Protein AF-A0A7C3WBP6-F1 (afdb_monomer_lite)

Foldseek 3Di:
DQDPPCQDPVNVVVVQQVVLVVVCVVVVQFDCDDLRHGSVVQDGPSPGLFPQLLVLLVCLCVCCVPDVSRDHRPVCVVPSPCSVVVVVVVVVVVCVSNVPDDDDDDPDVVVVVVVVVVVSVVCVVLVHDPVRLVSSVVVVNPSSVVVNVVVVVVVVVVVVVVVCVVVVD

pLDDT: mean 71.37, std 13.28, range [39.75, 92.44]

Structure (mmCIF, N/CA/C/O backbone):
data_AF-A0A7C3WBP6-F1
#
_entry.id   AF-A0A7C3WBP6-F1
#
loop_
_atom_site.group_PDB
_atom_site.id
_atom_site.type_symbol
_atom_site.label_atom_id
_atom_site.label_alt_id
_atom_site.label_comp_id
_atom_site.label_asym_id
_atom_site.label_entity_id
_atom_site.label_seq_id
_atom_site.pdbx_PDB_ins_code
_atom_site.Cartn_x
_atom_site.Cartn_y
_atom_site.Cartn_z
_atom_site.occupancy
_atom_site.B_iso_or_equiv
_atom_site.auth_seq_id
_atom_site.auth_comp_id
_atom_site.auth_asym_id
_atom_site.auth_atom_id
_atom_site.pdbx_PDB_model_num
ATOM 1 N N . MET A 1 1 ? -8.421 26.222 20.875 1.00 39.75 1 MET A N 1
ATOM 2 C CA . MET A 1 1 ? -9.277 26.166 19.670 1.00 39.75 1 MET A CA 1
ATOM 3 C C . MET A 1 1 ? -8.514 25.418 18.586 1.00 39.75 1 MET A C 1
ATOM 5 O O . MET A 1 1 ? -7.475 25.898 18.163 1.00 39.75 1 MET A O 1
ATOM 9 N N . ALA A 1 2 ? -8.927 24.197 18.234 1.00 48.25 2 ALA A N 1
ATOM 10 C CA . ALA A 1 2 ? -8.235 23.399 17.221 1.00 48.25 2 ALA A CA 1
ATOM 11 C C . ALA A 1 2 ? -8.693 23.858 15.832 1.00 48.25 2 ALA A C 1
ATOM 13 O O . ALA A 1 2 ? -9.872 23.732 15.497 1.00 48.25 2 ALA A O 1
ATOM 14 N N . GLN A 1 3 ? -7.781 24.416 15.039 1.00 50.16 3 GLN A N 1
ATOM 15 C CA . GLN A 1 3 ? -8.067 24.752 13.652 1.00 50.16 3 GLN A CA 1
ATOM 16 C C . GLN A 1 3 ? -8.296 23.434 12.903 1.00 50.16 3 GLN A C 1
ATOM 18 O O . GLN A 1 3 ? -7.376 22.648 12.692 1.00 50.16 3 GLN A O 1
ATOM 23 N N . LYS A 1 4 ? -9.555 23.149 12.561 1.00 53.81 4 LYS A N 1
ATOM 24 C CA . LYS A 1 4 ? -9.939 21.996 11.745 1.00 53.81 4 LYS A CA 1
ATOM 25 C C . LYS A 1 4 ? -9.387 22.256 10.344 1.00 53.81 4 LYS A C 1
ATOM 27 O O . LYS A 1 4 ? -10.064 22.891 9.539 1.00 53.81 4 LYS A O 1
ATOM 32 N N . ILE A 1 5 ? -8.145 21.847 10.074 1.00 60.00 5 ILE A N 1
ATOM 33 C CA . ILE A 1 5 ? -7.556 21.945 8.736 1.00 60.00 5 ILE A CA 1
ATOM 34 C C . ILE A 1 5 ? -8.385 21.023 7.841 1.00 60.00 5 ILE A C 1
ATOM 36 O O . ILE A 1 5 ? -8.213 19.807 7.817 1.00 60.00 5 ILE A O 1
ATOM 40 N N . ARG A 1 6 ? -9.382 21.604 7.174 1.00 63.25 6 ARG A N 1
ATOM 41 C CA . ARG A 1 6 ? -10.352 20.884 6.354 1.00 63.25 6 ARG A CA 1
ATOM 42 C C . ARG A 1 6 ? -9.749 20.705 4.961 1.00 63.25 6 ARG A C 1
ATOM 44 O O . ARG A 1 6 ? -10.221 21.294 3.995 1.00 63.25 6 ARG A O 1
ATOM 51 N N . VAL A 1 7 ? -8.659 19.941 4.878 1.00 67.88 7 VAL A N 1
ATOM 52 C CA . VAL A 1 7 ? -8.043 19.597 3.592 1.00 67.88 7 VAL A CA 1
ATOM 53 C C . VAL A 1 7 ? -9.013 18.681 2.859 1.00 67.88 7 VAL A C 1
ATOM 55 O O . VAL A 1 7 ? -9.387 17.624 3.373 1.00 67.88 7 VAL A O 1
ATOM 58 N N . LYS A 1 8 ? -9.470 19.091 1.676 1.00 79.06 8 LYS A N 1
ATOM 59 C CA . LYS A 1 8 ? -10.271 18.204 0.830 1.00 79.06 8 LYS A CA 1
ATOM 60 C C . LYS A 1 8 ? -9.376 17.050 0.371 1.00 79.06 8 LYS A C 1
ATOM 62 O O . LYS A 1 8 ? -8.195 17.252 0.098 1.00 79.06 8 LYS A O 1
ATOM 67 N N . THR A 1 9 ? -9.929 15.847 0.259 1.00 73.62 9 THR A N 1
ATOM 68 C CA . THR A 1 9 ? -9.183 14.635 -0.133 1.00 73.62 9 THR A CA 1
ATOM 69 C C . THR A 1 9 ? -8.386 14.821 -1.427 1.00 73.62 9 THR A C 1
ATOM 71 O O . THR A 1 9 ? -7.243 14.379 -1.512 1.00 73.62 9 THR A O 1
ATOM 74 N N . TRP A 1 10 ? -8.932 15.563 -2.394 1.00 73.94 10 TRP A N 1
ATOM 75 C CA . TRP A 1 10 ? -8.232 15.901 -3.635 1.00 73.94 10 TRP A CA 1
ATOM 76 C C . TRP A 1 10 ? -7.023 16.831 -3.423 1.00 73.94 10 TRP A C 1
ATOM 78 O O . TRP A 1 10 ? -6.006 16.653 -4.084 1.00 73.94 10 TRP A O 1
ATOM 88 N N . GLN A 1 11 ? -7.091 17.777 -2.476 1.00 81.44 11 GLN A N 1
ATOM 89 C CA . GLN A 1 11 ? -5.975 18.679 -2.156 1.00 81.44 11 GLN A CA 1
ATOM 90 C C . GLN A 1 11 ? -4.829 17.908 -1.503 1.00 81.44 11 GLN A C 1
ATOM 92 O O . GLN A 1 11 ? -3.675 18.101 -1.868 1.00 81.44 11 GLN A O 1
ATOM 97 N N . ALA A 1 12 ? -5.147 16.994 -0.582 1.00 74.62 12 ALA A N 1
ATOM 98 C CA . ALA A 1 12 ? -4.149 16.120 0.026 1.00 74.62 12 ALA A CA 1
ATOM 99 C C . ALA A 1 12 ? -3.467 15.236 -1.032 1.00 74.62 12 ALA A C 1
ATOM 101 O O . ALA A 1 12 ? -2.243 15.137 -1.048 1.00 74.62 12 ALA A O 1
ATOM 102 N N . GLY A 1 13 ? -4.245 14.659 -1.957 1.00 71.81 13 GLY A N 1
ATOM 103 C CA . GLY A 1 13 ? -3.710 13.872 -3.071 1.00 71.81 13 GLY A CA 1
ATOM 104 C C . GLY A 1 13 ? -2.772 14.674 -3.979 1.00 71.81 13 GLY A C 1
ATOM 105 O O . GLY A 1 13 ? -1.681 14.201 -4.291 1.00 71.81 13 GLY A O 1
ATOM 106 N N . LEU A 1 14 ? -3.152 15.904 -4.341 1.00 78.88 14 LEU A N 1
ATOM 107 C CA . LEU A 1 14 ? -2.323 16.796 -5.160 1.00 78.88 14 LEU A CA 1
ATOM 108 C C . LEU A 1 14 ? -1.013 17.176 -4.462 1.00 78.88 14 LEU A C 1
ATOM 110 O O . LEU A 1 14 ? 0.047 17.092 -5.074 1.00 78.88 14 LEU A O 1
ATOM 114 N N . ILE A 1 15 ? -1.075 17.544 -3.178 1.00 79.56 15 ILE A N 1
ATOM 115 C CA . ILE A 1 15 ? 0.106 17.924 -2.391 1.00 79.56 15 ILE A CA 1
ATOM 116 C C . ILE A 1 15 ? 1.078 16.746 -2.284 1.00 79.56 15 ILE A C 1
ATOM 118 O O . ILE A 1 15 ? 2.268 16.912 -2.542 1.00 79.56 15 ILE A O 1
ATOM 122 N N . VAL A 1 16 ? 0.580 15.552 -1.946 1.00 73.25 16 VAL A N 1
ATOM 123 C CA . VAL A 1 16 ? 1.415 14.349 -1.808 1.00 73.25 16 VAL A CA 1
ATOM 124 C C . VAL A 1 16 ? 2.025 13.943 -3.149 1.00 73.25 16 VAL A C 1
ATOM 126 O O . VAL A 1 16 ? 3.212 13.626 -3.201 1.00 73.25 16 VAL A O 1
ATOM 129 N N . GLY A 1 17 ? 1.249 13.985 -4.236 1.00 70.31 17 GLY A N 1
ATOM 130 C CA . GLY A 1 17 ? 1.743 13.675 -5.579 1.00 70.31 17 GLY A CA 1
ATOM 131 C C . GLY A 1 17 ? 2.828 14.648 -6.043 1.00 70.31 17 GLY A C 1
ATOM 132 O O . GLY A 1 17 ? 3.874 14.216 -6.526 1.00 70.31 17 GLY A O 1
ATOM 133 N N . PHE A 1 18 ? 2.620 15.949 -5.830 1.00 77.06 18 PHE A N 1
ATOM 134 C CA . PHE A 1 18 ? 3.582 16.984 -6.208 1.00 77.06 18 PHE A CA 1
ATOM 135 C C . PHE A 1 18 ? 4.869 16.906 -5.378 1.00 77.06 18 PHE A C 1
ATOM 137 O O . PHE A 1 18 ? 5.959 16.957 -5.945 1.00 77.06 18 PHE A O 1
ATOM 144 N N . LEU A 1 19 ? 4.768 16.694 -4.057 1.00 72.12 19 LEU A N 1
ATOM 145 C CA . LEU A 1 19 ? 5.942 16.479 -3.203 1.00 72.12 19 LEU A CA 1
ATOM 146 C C . LEU A 1 19 ? 6.720 15.220 -3.596 1.00 72.12 19 LEU A C 1
ATOM 148 O O . LEU A 1 19 ? 7.947 15.243 -3.584 1.00 72.12 19 LEU A O 1
ATOM 152 N N . ALA A 1 20 ? 6.031 14.129 -3.941 1.00 67.50 20 ALA A N 1
ATOM 153 C CA . ALA A 1 20 ? 6.685 12.892 -4.358 1.00 67.50 20 ALA A CA 1
ATOM 154 C C . ALA A 1 20 ? 7.463 13.075 -5.673 1.00 67.50 20 ALA A C 1
ATOM 156 O O . ALA A 1 20 ? 8.602 12.618 -5.775 1.00 67.50 20 ALA A O 1
ATOM 157 N N . ALA A 1 21 ? 6.883 13.787 -6.644 1.00 68.44 21 ALA A N 1
ATOM 158 C CA . ALA A 1 21 ? 7.551 14.119 -7.902 1.00 68.44 21 ALA A CA 1
ATOM 159 C C . ALA A 1 21 ? 8.766 15.041 -7.686 1.00 68.44 21 ALA A C 1
ATOM 161 O O . ALA A 1 21 ? 9.828 14.810 -8.263 1.00 68.44 21 ALA A O 1
ATOM 162 N N . LEU A 1 22 ? 8.637 16.044 -6.809 1.00 71.31 22 LEU A N 1
ATOM 163 C CA . LEU A 1 22 ? 9.738 16.931 -6.416 1.00 71.31 22 LEU A CA 1
ATOM 164 C C . LEU A 1 22 ? 10.864 16.183 -5.701 1.00 71.31 22 LEU A C 1
ATOM 166 O O . LEU A 1 22 ? 12.034 16.387 -6.004 1.00 71.31 22 LEU A O 1
ATOM 170 N N . ALA A 1 23 ? 10.536 15.288 -4.771 1.00 67.12 23 ALA A N 1
ATOM 171 C CA . ALA A 1 23 ? 11.543 14.474 -4.103 1.00 67.12 23 ALA A CA 1
ATOM 172 C C . ALA A 1 23 ? 12.310 13.614 -5.123 1.00 67.12 23 ALA A C 1
ATOM 174 O O . ALA A 1 23 ? 13.534 13.525 -5.073 1.00 67.12 23 ALA A O 1
ATOM 175 N N . GLN A 1 24 ? 11.619 13.031 -6.103 1.00 64.19 24 GLN A N 1
ATOM 176 C CA . GLN A 1 24 ? 12.268 12.237 -7.150 1.00 64.19 24 GLN A CA 1
ATOM 177 C C . GLN A 1 24 ? 13.188 13.058 -8.054 1.00 64.19 24 GLN A C 1
ATOM 179 O O . GLN A 1 24 ? 14.260 12.562 -8.411 1.00 64.19 24 GLN A O 1
ATOM 184 N N . SER A 1 25 ? 12.807 14.294 -8.396 1.00 63.28 25 SER A N 1
ATOM 185 C CA . SER A 1 25 ? 13.651 15.178 -9.205 1.00 63.28 25 SER A CA 1
ATOM 186 C C . SER A 1 25 ? 14.887 15.659 -8.440 1.00 63.28 25 SER A C 1
ATOM 188 O O . SER A 1 25 ? 15.977 15.675 -9.006 1.00 63.28 25 SER A O 1
ATOM 190 N N . VAL A 1 26 ? 14.751 15.978 -7.147 1.00 64.38 26 VAL A N 1
ATOM 191 C CA . VAL A 1 26 ? 15.858 16.453 -6.296 1.00 64.38 26 VAL A CA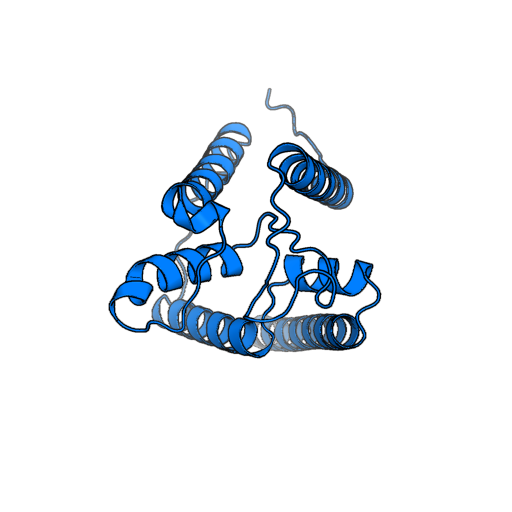 1
ATOM 192 C C . VAL A 1 26 ? 16.877 15.349 -6.014 1.00 64.38 26 VAL A C 1
ATOM 194 O O . VAL A 1 26 ? 18.080 15.597 -6.058 1.00 64.38 26 VAL A O 1
ATOM 197 N N . TYR A 1 27 ? 16.423 14.121 -5.759 1.00 59.72 27 TYR A N 1
ATOM 198 C CA . TYR A 1 27 ? 17.315 13.010 -5.412 1.00 59.72 27 TYR A CA 1
ATOM 199 C C . TYR A 1 27 ? 17.842 12.225 -6.626 1.00 59.72 27 TYR A C 1
ATOM 201 O O . TYR A 1 27 ? 18.471 11.186 -6.434 1.00 59.72 27 TYR A O 1
ATOM 209 N N . ASN A 1 28 ? 17.611 12.698 -7.863 1.00 54.09 28 ASN A N 1
ATOM 210 C CA . ASN A 1 28 ? 18.046 12.043 -9.111 1.00 54.09 28 ASN A CA 1
ATOM 211 C C . ASN A 1 28 ? 17.737 10.534 -9.125 1.00 54.09 28 ASN A C 1
ATOM 213 O O . ASN A 1 28 ? 18.518 9.695 -9.573 1.00 54.09 28 ASN A O 1
ATOM 217 N N . LEU A 1 29 ? 16.566 10.187 -8.591 1.00 54.69 29 LEU A N 1
ATOM 218 C CA . LEU A 1 29 ? 16.201 8.822 -8.230 1.00 54.69 29 LEU A CA 1
ATOM 219 C C . LEU A 1 29 ? 15.849 7.933 -9.417 1.00 54.69 29 LEU A C 1
ATOM 221 O O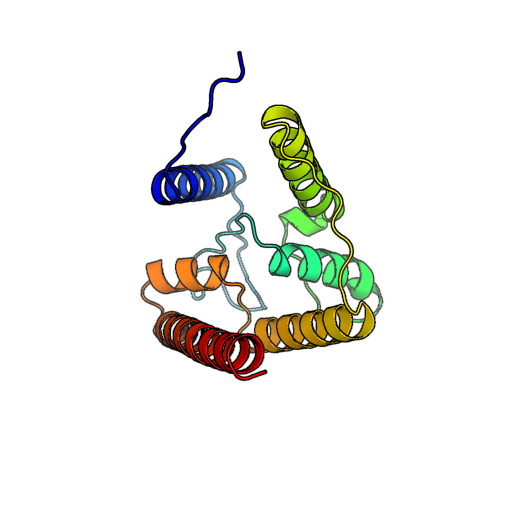 . LEU A 1 29 ? 15.395 6.822 -9.179 1.00 54.69 29 LEU A O 1
ATOM 225 N N . MET A 1 30 ? 16.035 8.383 -10.662 1.00 51.34 30 MET A N 1
ATOM 226 C CA . MET A 1 30 ? 15.803 7.557 -11.844 1.00 51.34 30 MET A CA 1
ATOM 227 C C . MET A 1 30 ? 16.818 6.407 -11.851 1.00 51.34 30 MET A C 1
ATOM 229 O O . MET A 1 30 ? 17.979 6.612 -12.219 1.00 51.34 30 MET A O 1
ATOM 233 N N . PRO A 1 31 ? 16.431 5.184 -11.445 1.00 50.59 31 PRO A N 1
ATOM 234 C CA . PRO A 1 31 ? 17.343 4.062 -11.552 1.00 50.59 31 PRO A CA 1
ATOM 235 C C . PRO A 1 31 ? 17.483 3.733 -13.042 1.00 50.59 31 PRO A C 1
ATOM 237 O O . PRO A 1 31 ? 16.523 3.875 -13.785 1.00 50.59 31 PRO A O 1
ATOM 240 N N . LYS A 1 32 ? 18.649 3.292 -13.528 1.00 45.25 32 LYS A N 1
ATOM 241 C CA . LYS A 1 32 ? 18.788 2.876 -14.942 1.00 45.25 32 LYS A CA 1
ATOM 242 C C . LYS A 1 32 ? 17.982 1.607 -15.260 1.00 45.25 32 LYS A C 1
ATOM 244 O O . LYS A 1 32 ? 17.675 1.360 -16.426 1.00 45.25 32 LYS A O 1
ATOM 249 N N . SER A 1 33 ? 17.614 0.829 -14.241 1.00 40.50 33 SER A N 1
ATOM 250 C CA . SER A 1 33 ? 16.813 -0.388 -14.352 1.00 40.50 33 SER A CA 1
ATOM 251 C C . SER A 1 33 ? 15.854 -0.572 -13.169 1.00 40.50 33 SER A C 1
ATOM 253 O O . SER A 1 33 ? 16.154 -0.198 -12.037 1.00 40.50 33 SER A O 1
ATOM 255 N N . VAL A 1 34 ? 14.691 -1.159 -13.444 1.00 46.41 34 VAL A N 1
ATOM 256 C CA . VAL A 1 34 ? 13.631 -1.503 -12.484 1.00 46.41 34 VAL A CA 1
ATOM 257 C C . VAL A 1 34 ? 13.249 -2.943 -12.771 1.00 46.41 34 VAL A C 1
ATOM 259 O O . VAL A 1 34 ? 12.953 -3.256 -13.921 1.00 46.41 34 VAL A O 1
ATOM 262 N N . GLU A 1 35 ? 13.284 -3.828 -11.771 1.00 46.62 35 GLU A N 1
ATOM 263 C CA . GLU A 1 35 ? 12.886 -5.239 -11.954 1.00 46.62 35 GLU A CA 1
ATOM 264 C C . GLU A 1 35 ? 13.656 -5.942 -13.106 1.00 46.62 35 GLU A C 1
ATOM 266 O O . GLU A 1 35 ? 13.128 -6.813 -13.786 1.00 46.62 35 GLU A O 1
ATOM 271 N N . GLY A 1 36 ? 14.915 -5.545 -13.354 1.00 42.31 36 GLY A N 1
ATOM 272 C CA . GLY A 1 36 ? 15.759 -6.107 -14.423 1.00 42.31 36 GLY A CA 1
ATOM 273 C C . GLY A 1 36 ? 15.533 -5.522 -15.826 1.00 42.31 36 GLY A C 1
ATOM 274 O O . GLY A 1 36 ? 16.191 -5.950 -16.771 1.00 42.31 36 GLY A O 1
ATOM 275 N N . VAL A 1 37 ? 14.661 -4.520 -15.978 1.00 46.56 37 VAL A N 1
ATOM 276 C CA . VAL A 1 37 ? 14.328 -3.876 -17.262 1.00 46.56 37 VAL A CA 1
ATOM 277 C C . VAL A 1 37 ? 14.776 -2.415 -17.252 1.00 46.56 37 VAL A C 1
ATOM 279 O O . VAL A 1 37 ? 14.684 -1.749 -16.225 1.00 46.56 37 VAL A O 1
ATOM 282 N N . ALA A 1 38 ? 15.273 -1.890 -18.376 1.00 45.78 38 ALA A N 1
ATOM 283 C CA . ALA A 1 38 ? 15.731 -0.501 -18.457 1.00 45.78 38 ALA A CA 1
ATOM 284 C C . ALA A 1 38 ? 14.602 0.486 -18.102 1.00 45.78 38 ALA A C 1
ATOM 286 O O . ALA A 1 38 ? 13.491 0.374 -18.617 1.00 45.78 38 ALA A O 1
ATOM 287 N N . ALA A 1 39 ? 14.884 1.481 -17.262 1.00 50.00 39 ALA A N 1
ATOM 288 C CA . ALA A 1 39 ? 13.882 2.416 -16.739 1.00 50.00 39 ALA A CA 1
ATOM 289 C C . ALA A 1 39 ? 13.317 3.413 -17.763 1.00 50.00 39 ALA A C 1
ATOM 291 O O . ALA A 1 39 ? 12.472 4.224 -17.419 1.00 50.00 39 ALA A O 1
ATOM 292 N N . TYR A 1 40 ? 13.772 3.365 -19.018 1.00 47.19 40 TYR A N 1
ATOM 293 C CA . TYR A 1 40 ? 13.091 4.045 -20.121 1.00 47.19 40 TYR A CA 1
ATOM 294 C C . TYR A 1 40 ? 11.970 3.181 -20.735 1.00 47.19 40 TYR A C 1
ATOM 296 O O . TYR A 1 40 ? 11.096 3.714 -21.411 1.00 47.19 40 TYR A O 1
ATOM 304 N N . LYS A 1 41 ? 11.994 1.851 -20.526 1.00 40.09 41 LYS A N 1
ATOM 305 C CA . LYS A 1 41 ? 10.949 0.906 -20.970 1.00 40.09 41 LYS A CA 1
ATOM 306 C C . LYS A 1 41 ? 9.838 0.724 -19.943 1.00 40.09 41 LYS A C 1
ATOM 308 O O . LYS A 1 41 ? 8.709 0.434 -20.323 1.00 40.09 41 LYS A O 1
ATOM 313 N N . LEU A 1 42 ? 10.153 0.858 -18.657 1.00 44.38 42 LEU A N 1
ATOM 314 C CA . LEU A 1 42 ? 9.157 0.949 -17.596 1.00 44.38 42 LEU A CA 1
ATOM 315 C C . LEU A 1 42 ? 8.964 2.424 -17.264 1.00 44.38 42 LEU A C 1
ATOM 317 O O . LEU A 1 42 ? 9.938 3.115 -16.999 1.00 44.38 42 LEU A O 1
ATOM 321 N N . ALA A 1 43 ? 7.715 2.883 -17.268 1.00 42.50 43 ALA A N 1
ATOM 322 C CA . ALA A 1 43 ? 7.328 4.207 -16.799 1.00 42.50 43 ALA A CA 1
ATOM 323 C C . ALA A 1 43 ? 8.080 4.620 -15.506 1.00 42.50 43 ALA A C 1
ATOM 325 O O . ALA A 1 43 ? 8.310 3.751 -14.655 1.00 42.50 43 ALA A O 1
ATOM 326 N N . PRO A 1 44 ? 8.449 5.911 -15.344 1.00 47.53 44 PRO A N 1
ATOM 327 C CA . PRO A 1 44 ? 9.270 6.405 -14.243 1.00 47.53 44 PRO A CA 1
ATOM 328 C C . PRO A 1 44 ? 8.866 5.808 -12.901 1.00 47.53 44 PRO A C 1
ATOM 330 O O . PRO A 1 44 ? 7.681 5.738 -12.562 1.00 47.53 44 PRO A O 1
ATOM 333 N N . VAL A 1 45 ? 9.864 5.377 -12.127 1.00 51.62 45 VAL A N 1
ATOM 334 C CA . VAL A 1 45 ? 9.651 4.792 -10.801 1.00 51.62 45 VAL A CA 1
ATOM 335 C C . VAL A 1 45 ? 9.278 5.910 -9.853 1.00 51.62 45 VAL A C 1
ATOM 337 O O . VAL A 1 45 ? 10.101 6.435 -9.107 1.00 51.62 45 VAL A O 1
ATOM 340 N N . ALA A 1 46 ? 8.016 6.305 -9.902 1.00 50.22 46 ALA A N 1
ATOM 341 C CA . ALA A 1 46 ? 7.478 7.220 -8.934 1.00 50.22 46 ALA A CA 1
ATOM 342 C C . ALA A 1 46 ? 7.330 6.469 -7.594 1.00 50.22 46 ALA A C 1
ATOM 344 O O . ALA A 1 46 ? 6.262 5.980 -7.223 1.00 50.22 46 ALA A O 1
ATOM 345 N N . TYR A 1 47 ? 8.455 6.330 -6.884 1.00 54.19 47 TYR A N 1
ATOM 346 C CA . TYR A 1 47 ? 8.536 5.928 -5.483 1.00 54.19 47 TYR A CA 1
ATOM 347 C C . TYR A 1 47 ? 7.930 7.042 -4.631 1.00 54.19 47 TYR A C 1
ATOM 349 O O . TYR A 1 47 ? 8.600 7.985 -4.214 1.00 54.19 47 TYR A O 1
ATOM 357 N N . GLY A 1 48 ? 6.612 6.988 -4.482 1.00 60.19 48 GLY A N 1
ATOM 358 C CA . GLY A 1 48 ? 5.866 7.837 -3.565 1.00 60.19 48 GLY A CA 1
ATOM 359 C C . GLY A 1 48 ? 5.623 7.148 -2.223 1.00 60.19 48 GLY A C 1
ATOM 360 O O . GLY A 1 48 ? 6.292 6.193 -1.839 1.00 60.19 48 GLY A O 1
ATOM 361 N N . PHE A 1 49 ? 4.590 7.618 -1.537 1.00 61.84 49 PHE A N 1
ATOM 362 C CA . PHE A 1 49 ? 4.058 7.079 -0.289 1.00 61.84 49 PHE A CA 1
ATOM 363 C C . PHE A 1 49 ? 3.349 5.741 -0.552 1.00 61.84 49 PHE A C 1
ATOM 365 O O . PHE A 1 49 ? 2.171 5.729 -0.890 1.00 61.84 49 PHE A O 1
ATOM 372 N N . CYS A 1 50 ? 4.030 4.596 -0.469 1.00 71.44 50 CYS A N 1
ATOM 373 C CA . CYS A 1 50 ? 3.386 3.309 -0.750 1.00 71.44 50 CYS A CA 1
ATOM 374 C C . CYS A 1 50 ? 3.663 2.256 0.324 1.00 71.44 50 CYS A C 1
ATOM 376 O O . CYS A 1 50 ? 4.744 1.677 0.386 1.00 71.44 50 CYS A O 1
ATOM 378 N N . MET A 1 51 ? 2.623 1.924 1.096 1.00 69.56 51 MET A N 1
ATOM 379 C CA . MET A 1 51 ? 2.672 0.932 2.181 1.00 69.56 51 MET A CA 1
ATOM 380 C C . MET A 1 51 ? 3.208 -0.436 1.734 1.00 69.56 51 MET A C 1
ATOM 382 O O . MET A 1 51 ? 3.889 -1.108 2.496 1.00 69.56 51 MET A O 1
ATOM 386 N N . PHE A 1 52 ? 2.942 -0.844 0.492 1.00 72.88 52 PHE A N 1
ATOM 387 C CA . PHE A 1 52 ? 3.409 -2.128 -0.027 1.00 72.88 52 PHE A CA 1
ATOM 388 C C . PHE A 1 52 ? 4.846 -2.079 -0.566 1.00 72.88 52 PHE A C 1
ATOM 390 O O . PHE A 1 52 ? 5.634 -2.971 -0.265 1.00 72.88 52 PHE A O 1
ATOM 397 N N . CYS A 1 53 ? 5.216 -1.037 -1.322 1.00 71.81 53 CYS A N 1
ATOM 398 C CA . CYS A 1 53 ? 6.567 -0.915 -1.877 1.00 71.81 53 CYS A CA 1
ATOM 399 C C . CYS A 1 53 ? 7.616 -0.800 -0.770 1.00 71.81 53 CYS A C 1
ATOM 401 O O . CYS A 1 53 ? 8.657 -1.438 -0.874 1.00 71.81 53 CYS A O 1
ATOM 403 N N . HIS A 1 54 ? 7.326 -0.072 0.313 1.00 73.62 54 HIS A N 1
ATOM 404 C CA . HIS A 1 54 ? 8.274 0.028 1.419 1.00 73.62 54 HIS A CA 1
ATOM 405 C C . HIS A 1 54 ? 8.438 -1.295 2.185 1.00 73.62 54 HIS A C 1
ATOM 407 O O . HIS A 1 54 ? 9.553 -1.654 2.555 1.00 73.62 54 HIS A O 1
ATOM 413 N N . VAL A 1 55 ? 7.352 -2.054 2.395 1.00 73.44 55 VAL A N 1
ATOM 414 C CA . VAL A 1 55 ? 7.433 -3.375 3.048 1.00 73.44 55 VAL A CA 1
ATOM 415 C C . VAL A 1 55 ? 8.193 -4.362 2.164 1.00 73.44 55 VAL A C 1
ATOM 417 O O . VAL A 1 55 ? 9.081 -5.054 2.657 1.00 73.44 55 VAL A O 1
ATOM 420 N N . ARG A 1 56 ? 7.914 -4.379 0.853 1.00 74.94 56 ARG A N 1
ATOM 421 C CA . ARG A 1 56 ? 8.680 -5.166 -0.125 1.00 74.94 56 ARG A CA 1
ATOM 422 C C . ARG A 1 56 ? 10.161 -4.815 -0.077 1.00 74.94 56 ARG A C 1
ATOM 424 O O . ARG A 1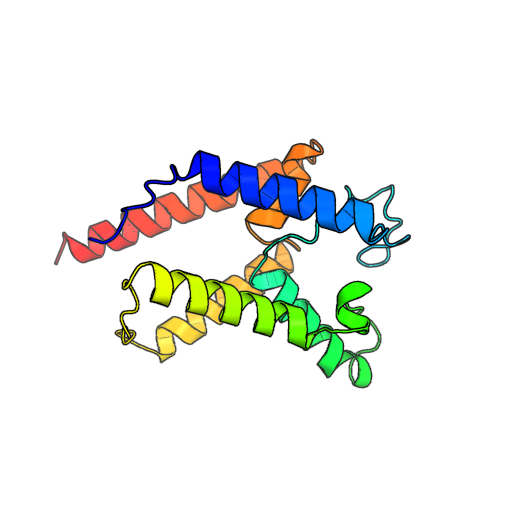 56 ? 10.987 -5.712 -0.104 1.00 74.94 56 ARG A O 1
ATOM 431 N N . ASP A 1 57 ? 10.496 -3.536 -0.007 1.00 72.94 57 ASP A N 1
ATOM 432 C CA . ASP A 1 57 ? 11.882 -3.089 0.024 1.00 72.94 57 ASP A CA 1
ATOM 433 C C . ASP A 1 57 ? 12.621 -3.508 1.303 1.00 72.94 57 ASP A C 1
ATOM 435 O O . ASP A 1 57 ? 13.787 -3.891 1.222 1.00 72.94 57 ASP A O 1
ATOM 439 N N . ILE A 1 58 ? 11.965 -3.495 2.471 1.00 72.94 58 ILE A N 1
ATOM 440 C CA . ILE A 1 58 ? 12.538 -4.077 3.698 1.00 72.94 58 ILE A CA 1
ATOM 441 C C . ILE A 1 58 ? 12.765 -5.575 3.526 1.00 72.94 58 ILE A C 1
ATOM 443 O O . ILE A 1 58 ? 13.850 -6.062 3.840 1.00 72.94 58 ILE A O 1
ATOM 447 N N . VAL A 1 59 ? 11.768 -6.301 3.013 1.00 74.75 59 VAL A N 1
ATOM 448 C CA . VAL A 1 59 ? 11.882 -7.746 2.783 1.00 74.75 59 VAL A CA 1
ATOM 449 C C . VAL A 1 59 ? 13.012 -8.036 1.799 1.00 74.75 59 VAL A C 1
ATOM 451 O O . VAL A 1 59 ? 13.858 -8.868 2.100 1.00 74.75 59 VAL A O 1
ATOM 454 N N . ASN A 1 60 ? 13.099 -7.305 0.687 1.00 72.50 60 ASN A N 1
ATOM 455 C CA . ASN A 1 60 ? 14.174 -7.441 -0.293 1.00 72.50 60 ASN A CA 1
ATOM 456 C C . ASN A 1 60 ? 15.533 -7.101 0.323 1.00 72.50 60 ASN A C 1
ATOM 458 O O . ASN A 1 60 ? 16.493 -7.815 0.080 1.00 72.50 60 ASN A O 1
ATOM 462 N N . THR A 1 61 ? 15.634 -6.062 1.155 1.00 72.06 61 THR A N 1
ATOM 463 C CA . THR A 1 61 ? 16.891 -5.703 1.834 1.00 72.06 61 THR A CA 1
ATOM 464 C C . THR A 1 61 ? 17.341 -6.807 2.789 1.00 72.06 61 THR A C 1
ATOM 466 O O . THR A 1 61 ? 18.512 -7.182 2.782 1.00 72.06 61 THR A O 1
ATOM 469 N N . PHE A 1 62 ? 16.422 -7.342 3.596 1.00 72.50 62 PHE A N 1
ATOM 470 C CA . PHE A 1 62 ? 16.720 -8.364 4.597 1.00 72.50 62 PHE A CA 1
ATOM 471 C C . PHE A 1 62 ? 17.000 -9.733 3.957 1.00 72.50 62 PHE A C 1
ATOM 473 O O . PHE A 1 62 ? 17.918 -10.441 4.362 1.00 72.50 62 PHE A O 1
ATOM 480 N N . MET A 1 63 ? 16.243 -10.084 2.915 1.00 71.06 63 MET A N 1
ATOM 481 C CA . MET A 1 63 ? 16.337 -11.368 2.213 1.00 71.06 63 MET A CA 1
ATOM 482 C C . MET A 1 63 ? 17.355 -11.377 1.070 1.00 71.06 63 MET A C 1
ATOM 484 O O . MET A 1 63 ? 17.646 -12.451 0.551 1.00 71.06 63 MET A O 1
ATOM 488 N N . ARG A 1 64 ? 17.953 -10.238 0.694 1.00 67.81 64 ARG A N 1
ATOM 489 C CA . ARG A 1 64 ? 18.988 -10.165 -0.357 1.00 67.81 64 ARG A CA 1
ATOM 490 C C . ARG A 1 64 ? 20.211 -11.037 -0.059 1.00 67.81 64 ARG A C 1
ATOM 492 O O . ARG A 1 64 ? 20.856 -11.503 -0.993 1.00 67.81 64 ARG A O 1
ATOM 499 N N . ASN A 1 65 ? 20.506 -11.302 1.215 1.00 64.19 65 ASN A N 1
ATOM 500 C CA . ASN A 1 65 ? 21.586 -12.216 1.604 1.00 64.19 65 ASN A CA 1
ATOM 501 C C . ASN A 1 65 ? 21.239 -13.701 1.385 1.00 64.19 65 ASN A C 1
ATOM 503 O O . ASN A 1 65 ? 22.141 -14.531 1.378 1.00 64.19 65 ASN A O 1
ATOM 507 N N . ILE A 1 66 ? 19.956 -14.036 1.210 1.00 65.81 66 ILE A N 1
ATOM 508 C CA . ILE A 1 66 ? 19.458 -15.410 1.041 1.00 65.81 66 ILE A CA 1
ATOM 509 C C . ILE A 1 66 ? 19.029 -15.654 -0.416 1.00 65.81 66 ILE A C 1
ATOM 511 O O . ILE A 1 66 ? 19.349 -16.692 -0.988 1.00 65.81 66 ILE A O 1
ATOM 515 N N . PHE A 1 67 ? 18.358 -14.686 -1.048 1.00 64.12 67 PHE A N 1
ATOM 516 C CA . PHE A 1 67 ? 17.908 -14.745 -2.439 1.00 64.12 67 PHE A CA 1
ATOM 517 C C . PHE A 1 67 ? 18.506 -13.588 -3.246 1.00 64.12 67 PHE A C 1
ATOM 519 O O . PHE A 1 67 ? 18.020 -12.457 -3.218 1.00 64.12 67 PHE A O 1
ATOM 526 N N . SER A 1 68 ? 19.547 -13.891 -4.020 1.00 57.22 68 SER A N 1
ATOM 527 C CA . SER A 1 68 ? 20.342 -12.925 -4.793 1.00 57.22 68 SER A CA 1
ATOM 528 C C . SER A 1 68 ? 19.591 -12.224 -5.938 1.00 57.22 68 SER A C 1
ATOM 530 O O . SER A 1 68 ? 20.086 -11.229 -6.463 1.00 57.22 68 SER A O 1
ATOM 532 N N . PHE A 1 69 ? 18.393 -12.690 -6.314 1.00 60.47 69 PHE A N 1
ATOM 533 C CA . PHE A 1 69 ? 17.561 -12.050 -7.345 1.00 60.47 69 PHE A CA 1
ATOM 534 C C . PHE A 1 69 ? 16.715 -10.875 -6.808 1.00 60.47 69 PHE A C 1
ATOM 536 O O . PHE A 1 69 ? 16.218 -10.059 -7.587 1.00 60.47 69 PHE A O 1
ATOM 543 N N . MET A 1 70 ? 16.553 -10.758 -5.485 1.00 60.62 70 MET A N 1
ATOM 544 C CA . MET A 1 70 ? 15.718 -9.724 -4.871 1.00 60.62 70 MET A CA 1
ATOM 545 C C . MET A 1 70 ? 16.492 -8.408 -4.756 1.00 60.62 70 MET A C 1
ATOM 547 O O . MET A 1 70 ? 17.287 -8.201 -3.839 1.00 60.62 70 MET A O 1
ATOM 551 N N . THR A 1 71 ? 16.258 -7.500 -5.702 1.00 60.94 71 THR A N 1
ATOM 552 C CA . THR A 1 71 ? 16.878 -6.170 -5.709 1.00 60.94 71 THR A CA 1
ATOM 553 C C . THR A 1 71 ? 15.971 -5.145 -5.010 1.00 60.94 71 THR A C 1
ATOM 555 O O . THR A 1 71 ? 14.809 -4.988 -5.396 1.00 60.94 71 THR A O 1
ATOM 558 N N . PRO A 1 72 ? 16.443 -4.466 -3.946 1.00 62.69 72 PRO A N 1
ATOM 559 C CA . PRO A 1 72 ? 15.731 -3.333 -3.361 1.00 62.69 72 PRO A CA 1
ATOM 560 C C . PRO A 1 72 ? 15.907 -2.079 -4.227 1.00 62.69 72 PRO A C 1
ATOM 562 O O . PRO A 1 72 ? 16.873 -1.961 -4.988 1.00 62.69 72 PRO A O 1
ATOM 565 N N . ALA A 1 73 ? 14.998 -1.114 -4.096 1.00 61.31 73 ALA A N 1
ATOM 566 C CA . ALA A 1 73 ? 15.161 0.184 -4.747 1.00 61.31 73 ALA A CA 1
ATOM 567 C C . ALA A 1 73 ? 16.429 0.919 -4.252 1.00 61.31 73 ALA A C 1
ATOM 569 O O . ALA A 1 73 ? 16.793 0.781 -3.082 1.00 61.31 73 ALA A O 1
ATOM 570 N N . PRO A 1 74 ? 17.085 1.754 -5.086 1.00 58.09 74 PRO A N 1
ATOM 571 C CA . PRO A 1 74 ? 18.364 2.385 -4.740 1.00 58.09 74 PRO A CA 1
ATOM 572 C C . PRO A 1 74 ? 18.316 3.237 -3.464 1.00 58.09 74 PRO A C 1
ATOM 574 O O . PRO A 1 74 ? 19.249 3.193 -2.669 1.00 58.09 74 PRO A O 1
ATOM 577 N N . ILE A 1 75 ? 17.213 3.957 -3.216 1.00 57.41 75 ILE A N 1
ATOM 578 C CA . ILE A 1 75 ? 17.039 4.730 -1.971 1.00 57.41 75 ILE A CA 1
ATOM 579 C C . ILE A 1 75 ? 16.909 3.816 -0.745 1.00 57.41 75 ILE A C 1
ATOM 581 O O . ILE A 1 75 ? 17.378 4.132 0.348 1.00 57.41 75 ILE A O 1
ATOM 585 N N . SER A 1 76 ? 16.297 2.651 -0.948 1.00 54.25 76 SER A N 1
ATOM 586 C CA . SER A 1 76 ? 16.078 1.658 0.089 1.00 54.25 76 SER A CA 1
ATOM 587 C C . SER A 1 76 ? 17.313 0.796 0.340 1.00 54.25 76 SER A C 1
ATOM 589 O O . SER A 1 76 ? 17.430 0.186 1.387 1.00 54.25 76 SER A O 1
ATOM 591 N N . ALA A 1 77 ? 18.297 0.789 -0.560 1.00 58.09 77 ALA A N 1
ATOM 592 C CA . ALA A 1 77 ? 19.598 0.190 -0.278 1.00 58.09 77 ALA A CA 1
ATOM 593 C C . ALA A 1 77 ? 20.417 1.016 0.735 1.00 58.09 77 ALA A C 1
ATOM 595 O O . ALA A 1 77 ? 21.254 0.456 1.438 1.00 58.09 77 ALA A O 1
ATOM 596 N N . ILE A 1 78 ? 20.174 2.332 0.816 1.00 57.34 78 ILE A N 1
ATOM 597 C CA . ILE A 1 78 ? 20.905 3.254 1.699 1.00 57.34 78 ILE A CA 1
ATOM 598 C C . ILE A 1 78 ? 20.166 3.431 3.033 1.00 57.34 78 ILE A C 1
ATOM 600 O O . ILE A 1 78 ? 20.801 3.417 4.085 1.00 57.34 78 ILE A O 1
ATOM 604 N N . ILE A 1 79 ? 18.832 3.587 3.017 1.00 62.91 79 ILE A N 1
ATOM 605 C CA . ILE A 1 79 ? 18.048 3.829 4.245 1.00 62.91 79 ILE A CA 1
ATOM 606 C C . ILE A 1 79 ? 16.675 3.117 4.242 1.00 62.91 79 ILE A C 1
ATOM 608 O O . ILE A 1 79 ? 15.625 3.757 4.366 1.00 62.91 79 ILE A O 1
ATOM 612 N N . PRO A 1 80 ? 16.647 1.775 4.149 1.00 57.12 80 PRO A N 1
ATOM 613 C CA . PRO A 1 80 ? 15.408 1.007 3.985 1.00 57.12 80 PRO A CA 1
ATOM 614 C C . PRO A 1 80 ? 14.429 1.232 5.137 1.00 57.12 80 PRO A C 1
ATOM 616 O O . PRO A 1 80 ? 13.241 1.493 4.932 1.00 57.12 80 PRO A O 1
ATOM 619 N N . ALA A 1 81 ? 14.951 1.219 6.364 1.00 59.16 81 ALA A N 1
ATOM 620 C CA . ALA A 1 81 ? 14.163 1.401 7.574 1.00 59.16 81 ALA A CA 1
ATOM 621 C C . ALA A 1 81 ? 13.585 2.821 7.710 1.00 59.16 81 ALA A C 1
ATOM 623 O O . ALA A 1 81 ? 12.474 2.978 8.215 1.00 59.16 81 ALA A O 1
ATOM 624 N N . LEU A 1 82 ? 14.283 3.859 7.228 1.00 58.22 82 LEU A N 1
ATOM 625 C CA . LEU A 1 82 ? 13.853 5.249 7.416 1.00 58.22 82 LEU A CA 1
ATOM 626 C C . LEU A 1 82 ? 12.608 5.592 6.590 1.00 58.22 82 LEU A C 1
ATOM 628 O O . LEU A 1 82 ? 11.853 6.477 6.975 1.00 58.22 82 LEU A O 1
ATOM 632 N N . THR A 1 83 ? 12.335 4.858 5.507 1.00 68.25 83 THR A N 1
ATOM 633 C CA . THR A 1 83 ? 11.119 5.072 4.707 1.00 68.25 83 THR A CA 1
ATOM 634 C C . THR A 1 83 ? 9.844 4.650 5.448 1.00 68.25 83 THR A C 1
ATOM 636 O O . THR A 1 83 ? 8.873 5.405 5.472 1.00 68.25 83 THR A O 1
ATOM 639 N N . ILE A 1 84 ? 9.851 3.503 6.139 1.00 72.81 84 ILE A N 1
ATOM 640 C CA . ILE A 1 84 ? 8.723 3.056 6.980 1.00 72.81 84 ILE A CA 1
ATOM 641 C C . ILE A 1 84 ? 8.682 3.799 8.304 1.00 72.81 84 ILE A C 1
ATOM 643 O O . ILE A 1 84 ? 7.609 4.214 8.734 1.00 72.81 84 ILE A O 1
ATOM 647 N N . VAL A 1 85 ? 9.832 4.014 8.942 1.00 77.38 85 VAL A N 1
ATOM 648 C CA . VAL A 1 85 ? 9.894 4.784 10.188 1.00 77.38 85 VAL A CA 1
ATOM 649 C C . VAL A 1 85 ? 9.414 6.216 9.944 1.00 77.38 85 VAL A C 1
ATOM 651 O O . VAL A 1 85 ? 8.578 6.704 10.694 1.00 77.38 85 VAL A O 1
ATOM 654 N N . GLY A 1 86 ? 9.843 6.863 8.859 1.00 77.00 86 GLY A N 1
ATOM 655 C CA . GLY A 1 86 ? 9.388 8.199 8.472 1.00 77.00 86 GLY A CA 1
ATOM 656 C C . GLY A 1 86 ? 7.891 8.254 8.158 1.00 77.00 86 GLY A C 1
ATOM 657 O O . GLY A 1 86 ? 7.210 9.188 8.576 1.00 77.00 86 GLY A O 1
ATOM 658 N N . LEU A 1 87 ? 7.353 7.225 7.501 1.00 77.00 87 LEU A N 1
ATOM 659 C CA . LEU A 1 87 ? 5.921 7.076 7.244 1.00 77.00 87 LEU A CA 1
ATOM 660 C C . LEU A 1 87 ? 5.103 6.959 8.539 1.00 77.00 87 LEU A C 1
ATOM 662 O O . LEU A 1 87 ? 4.110 7.667 8.716 1.00 77.00 87 LEU A O 1
ATOM 666 N N . LEU A 1 88 ? 5.537 6.089 9.453 1.00 82.31 88 LEU A N 1
ATOM 667 C CA . LEU A 1 88 ? 4.891 5.886 10.748 1.00 82.31 88 LEU A CA 1
ATOM 668 C C . LEU A 1 88 ? 4.990 7.139 11.624 1.00 82.31 88 LEU A C 1
ATOM 670 O O . LEU A 1 88 ? 3.990 7.547 12.210 1.00 82.31 88 LEU A O 1
ATOM 674 N N . LEU A 1 89 ? 6.156 7.787 11.666 1.00 84.62 89 LEU A N 1
ATOM 675 C CA . LEU A 1 89 ? 6.367 9.034 12.402 1.00 84.62 89 LEU A CA 1
ATOM 676 C C . LEU A 1 89 ? 5.528 10.178 11.828 1.00 84.62 89 LEU A C 1
ATOM 678 O O . LEU A 1 89 ? 4.882 10.892 12.588 1.00 84.62 89 LEU A O 1
ATOM 682 N N . GLY A 1 90 ? 5.472 10.331 10.504 1.00 82.56 90 GLY A N 1
ATOM 683 C CA . GLY A 1 90 ? 4.641 11.343 9.851 1.00 82.56 90 GLY A CA 1
ATOM 684 C C . GLY A 1 90 ? 3.152 11.144 10.145 1.00 82.56 90 GLY A C 1
ATOM 685 O O . GLY A 1 90 ? 2.460 12.095 10.517 1.00 82.56 90 GLY A O 1
ATOM 686 N N . ALA A 1 91 ? 2.667 9.900 10.064 1.00 82.12 91 ALA A N 1
ATOM 687 C CA . ALA A 1 91 ? 1.296 9.557 10.435 1.00 82.12 91 ALA A CA 1
ATOM 688 C C . ALA A 1 91 ? 1.021 9.822 11.926 1.00 82.12 91 ALA A C 1
ATOM 690 O O . ALA A 1 91 ? -0.028 10.367 12.272 1.00 82.12 91 ALA A O 1
ATOM 691 N N . TYR A 1 92 ? 1.972 9.496 12.802 1.00 86.31 92 TYR A N 1
ATOM 692 C CA . TYR A 1 92 ? 1.864 9.710 14.244 1.00 86.31 92 TYR A CA 1
ATOM 693 C C . TYR A 1 92 ? 1.817 11.198 14.616 1.00 86.31 92 TYR A C 1
ATOM 695 O O . TYR A 1 92 ? 0.913 11.627 15.335 1.00 86.31 92 TYR A O 1
ATOM 703 N N . ILE A 1 93 ? 2.726 12.011 14.067 1.00 86.00 93 ILE A N 1
ATOM 704 C CA . ILE A 1 93 ? 2.756 13.468 14.273 1.00 86.00 93 ILE A CA 1
ATOM 705 C C . ILE A 1 93 ? 1.458 14.102 13.759 1.00 86.00 93 ILE A C 1
ATOM 707 O O . ILE A 1 93 ? 0.861 14.938 14.442 1.00 86.00 93 ILE A O 1
ATOM 711 N N . SER A 1 94 ? 0.972 13.666 12.592 1.00 82.44 94 SER A N 1
ATOM 712 C CA . SER A 1 94 ? -0.303 14.129 12.036 1.00 82.44 94 SER A CA 1
ATOM 713 C C . SER A 1 94 ? -1.492 13.767 12.938 1.00 82.44 94 SER A C 1
ATOM 715 O O . SER A 1 94 ? -2.351 14.613 13.208 1.00 82.44 94 SER A O 1
ATOM 717 N N . ALA A 1 95 ? -1.521 12.546 13.482 1.00 84.31 95 ALA A N 1
ATOM 718 C CA . ALA A 1 95 ? -2.573 12.085 14.389 1.00 84.31 95 ALA A CA 1
ATOM 719 C C . ALA A 1 95 ? -2.585 12.843 15.730 1.00 84.31 95 ALA A C 1
ATOM 721 O O . ALA A 1 95 ? -3.663 13.160 16.243 1.00 84.31 95 ALA A O 1
ATOM 722 N N . ILE A 1 96 ? -1.411 13.177 16.281 1.00 85.44 96 ILE A N 1
ATOM 723 C CA . ILE A 1 96 ? -1.292 13.998 17.499 1.00 85.44 96 ILE A CA 1
ATOM 724 C C . ILE A 1 96 ? -1.731 15.436 17.228 1.00 85.44 96 ILE A C 1
ATOM 726 O O . ILE A 1 96 ? -2.534 15.984 17.984 1.00 85.44 96 ILE A O 1
ATOM 730 N N . SER A 1 97 ? -1.244 16.040 16.140 1.00 82.62 97 SER A N 1
ATOM 731 C CA . SER A 1 97 ? -1.580 17.419 15.761 1.00 82.62 97 SER A CA 1
ATOM 732 C C . SER A 1 97 ? -3.091 17.606 15.579 1.00 82.62 97 SER A C 1
ATOM 734 O O . SER A 1 97 ? -3.667 18.602 16.017 1.00 82.62 97 SER A O 1
ATOM 736 N N . THR A 1 98 ? -3.762 16.596 15.021 1.00 81.00 98 THR A N 1
ATOM 737 C CA . THR A 1 98 ? -5.220 16.575 14.828 1.00 81.00 98 THR A CA 1
ATOM 738 C C . THR A 1 98 ? -6.007 16.054 16.037 1.00 81.00 98 THR A C 1
ATOM 740 O O . THR A 1 98 ? -7.235 15.969 15.960 1.00 81.00 98 THR A O 1
ATOM 743 N N . LYS A 1 99 ? -5.340 15.691 17.147 1.00 79.00 99 LYS A N 1
ATOM 744 C CA . LYS A 1 99 ? -5.924 15.058 18.352 1.00 79.00 99 LYS A CA 1
ATOM 745 C C 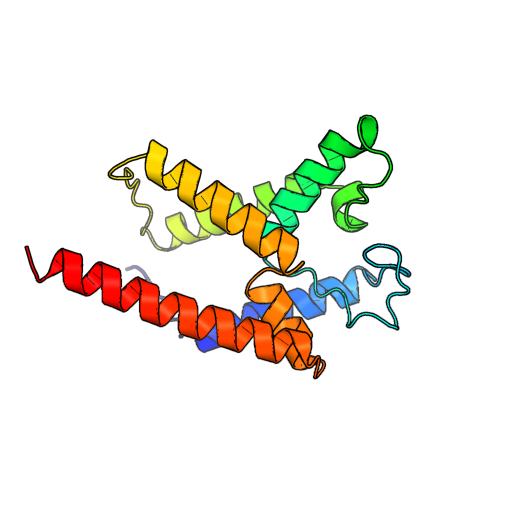. LYS A 1 99 ? -6.862 13.880 18.045 1.00 79.00 99 LYS A C 1
ATOM 747 O O . LYS A 1 99 ? -7.779 13.595 18.808 1.00 79.00 99 LYS A O 1
ATOM 752 N N . SER A 1 100 ? -6.643 13.201 16.921 1.00 76.25 100 SER A N 1
ATOM 753 C CA . SER A 1 100 ? -7.497 12.114 16.421 1.00 76.25 100 SER A CA 1
ATOM 754 C C . SER A 1 100 ? -6.870 10.736 16.653 1.00 76.25 100 SER A C 1
ATOM 756 O O . SER A 1 100 ? -7.291 9.742 16.064 1.00 76.25 100 SER A O 1
ATOM 758 N N . PHE A 1 101 ? -5.846 10.666 17.508 1.00 79.81 101 PHE A N 1
ATOM 759 C CA . PHE A 1 101 ? -5.201 9.414 17.867 1.00 79.81 101 PHE A CA 1
ATOM 760 C C . PHE A 1 101 ? -6.142 8.559 18.725 1.00 79.81 101 PHE A C 1
ATOM 762 O O . PHE A 1 101 ? -6.368 8.839 19.900 1.00 79.81 101 PHE A O 1
ATOM 769 N N . SER A 1 102 ? -6.693 7.505 18.122 1.00 77.56 102 SER A N 1
ATOM 770 C CA . SER A 1 102 ? -7.478 6.483 18.815 1.00 77.56 102 SER A CA 1
ATOM 771 C C . SER A 1 102 ? -6.826 5.121 18.614 1.00 77.56 102 SER A C 1
ATOM 773 O O . SER A 1 102 ? -6.691 4.671 17.473 1.00 77.56 102 SER A O 1
ATOM 775 N N . VAL A 1 103 ? -6.478 4.436 19.701 1.00 79.88 103 VAL A N 1
ATOM 776 C CA . VAL A 1 103 ? -6.033 3.041 19.633 1.00 79.88 103 VAL A CA 1
ATOM 777 C C . VAL A 1 103 ? -7.261 2.167 19.390 1.00 79.88 103 VAL A C 1
ATOM 779 O O . VAL A 1 103 ? -8.148 2.078 20.236 1.00 79.88 103 VAL A O 1
ATOM 782 N N . ARG A 1 104 ? -7.337 1.540 18.214 1.00 79.81 104 ARG A N 1
ATOM 783 C CA . ARG A 1 104 ? -8.426 0.624 17.851 1.00 79.81 104 ARG A CA 1
ATOM 784 C C . ARG A 1 104 ? -7.931 -0.812 17.919 1.00 79.81 104 ARG A C 1
ATOM 786 O O . ARG A 1 104 ? -6.880 -1.127 17.368 1.00 79.81 104 ARG A O 1
ATOM 793 N N . LYS A 1 105 ? -8.704 -1.682 18.570 1.00 76.31 105 LYS A N 1
ATOM 794 C CA . LYS A 1 105 ? -8.477 -3.130 18.530 1.00 76.31 105 LYS A CA 1
ATOM 795 C C . LYS A 1 105 ? -9.203 -3.720 17.326 1.00 76.31 105 LYS A C 1
ATOM 797 O O . LYS A 1 105 ? -10.342 -3.352 17.042 1.00 76.31 105 LYS A O 1
ATOM 802 N N . THR A 1 106 ? -8.535 -4.615 16.611 1.00 77.50 106 THR A N 1
ATOM 803 C CA . THR A 1 106 ? -9.151 -5.412 15.551 1.00 77.50 106 THR A CA 1
ATOM 804 C C . THR A 1 106 ? -10.037 -6.488 16.170 1.00 77.50 106 THR A C 1
ATOM 806 O O . THR A 1 106 ? -9.685 -7.088 17.181 1.00 77.50 106 THR A O 1
ATOM 809 N N . VAL A 1 107 ? -11.202 -6.726 15.564 1.00 75.12 107 VAL A N 1
ATOM 810 C CA . VAL A 1 107 ? -12.205 -7.671 16.087 1.00 75.12 107 VAL A CA 1
ATOM 811 C C . VAL A 1 107 ? -11.696 -9.117 16.032 1.00 75.12 107 VAL A C 1
ATOM 813 O O . VAL A 1 107 ? -11.981 -9.910 16.920 1.00 75.12 107 VAL A O 1
ATOM 816 N N . ASN A 1 108 ? -10.897 -9.451 15.011 1.00 85.44 108 ASN A N 1
ATOM 817 C CA . ASN A 1 108 ? -10.220 -10.739 14.891 1.00 85.44 108 ASN A CA 1
ATOM 818 C C . ASN A 1 108 ? -8.812 -10.550 14.280 1.00 85.44 108 ASN A C 1
ATOM 820 O O . ASN A 1 108 ? -8.701 -10.246 13.086 1.00 85.44 108 ASN A O 1
ATOM 824 N N . PRO A 1 109 ? -7.731 -10.706 15.067 1.00 85.81 109 PRO A N 1
ATOM 825 C CA . PRO A 1 109 ? -6.366 -10.474 14.597 1.00 85.81 109 PRO A CA 1
ATOM 826 C C . PRO A 1 109 ? -5.892 -11.531 13.592 1.00 85.81 109 PRO A C 1
ATOM 828 O O . PRO A 1 109 ? -5.145 -11.196 12.675 1.00 85.81 109 PRO A O 1
ATOM 831 N N . ALA A 1 110 ? -6.357 -12.780 13.713 1.00 87.81 110 ALA A N 1
ATOM 832 C CA . ALA A 1 110 ? -5.978 -13.854 12.797 1.00 87.81 110 ALA A CA 1
ATOM 833 C C . ALA A 1 110 ? -6.511 -13.582 11.383 1.00 87.81 110 ALA A C 1
ATOM 835 O O . ALA A 1 110 ? -5.765 -13.662 10.409 1.00 87.81 110 ALA A O 1
ATOM 836 N N . LEU A 1 111 ? -7.775 -13.163 11.272 1.00 85.44 111 LEU A N 1
ATOM 837 C CA . LEU A 1 111 ? -8.356 -12.776 9.984 1.00 85.44 111 LEU A CA 1
ATOM 838 C C . LEU A 1 111 ? -7.650 -11.556 9.385 1.00 85.44 111 LEU A C 1
ATOM 840 O O . LEU A 1 111 ? -7.357 -11.548 8.194 1.00 85.44 111 LEU A O 1
ATOM 844 N N . ALA A 1 112 ? -7.323 -10.548 10.200 1.00 85.00 112 ALA A N 1
ATOM 845 C CA . ALA A 1 112 ? -6.592 -9.370 9.732 1.00 85.00 112 ALA A CA 1
ATOM 846 C C . ALA A 1 112 ? -5.212 -9.732 9.153 1.00 85.00 112 ALA A C 1
ATOM 848 O O . ALA A 1 112 ? -4.823 -9.195 8.116 1.00 85.00 112 ALA A O 1
ATOM 849 N N . PHE A 1 113 ? -4.501 -10.671 9.782 1.00 87.25 113 PHE A N 1
ATOM 850 C CA . PHE A 1 113 ? -3.221 -11.168 9.282 1.00 87.25 113 PHE A CA 1
ATOM 851 C C . PHE A 1 113 ? -3.370 -11.897 7.942 1.00 87.25 113 PHE A C 1
ATOM 853 O O . PHE A 1 113 ? -2.642 -11.599 6.996 1.00 87.25 113 PHE A O 1
ATOM 860 N N . VAL A 1 114 ? -4.352 -12.797 7.830 1.00 89.69 114 VAL A N 1
ATOM 861 C CA . VAL A 1 114 ? -4.622 -13.544 6.590 1.00 89.69 114 VAL A CA 1
ATOM 862 C C . VAL A 1 114 ? -5.014 -12.603 5.449 1.00 89.69 114 VAL A C 1
ATOM 864 O O . VAL A 1 114 ? -4.482 -12.728 4.346 1.00 89.69 114 VAL A O 1
ATOM 867 N N . TYR A 1 115 ? -5.877 -11.614 5.702 1.00 85.62 115 TYR A N 1
ATOM 868 C CA . TYR A 1 115 ? -6.216 -10.597 4.703 1.00 85.62 115 TYR A CA 1
ATOM 869 C C . TYR A 1 115 ? -4.999 -9.760 4.296 1.00 85.62 115 TYR A C 1
ATOM 871 O O . TYR A 1 115 ? -4.824 -9.483 3.111 1.00 85.62 115 TYR A O 1
ATOM 879 N N . GLY A 1 116 ? -4.131 -9.396 5.245 1.00 83.12 116 GLY A N 1
ATOM 880 C CA . GLY A 1 116 ? -2.874 -8.705 4.953 1.00 83.12 116 GLY A CA 1
ATOM 881 C C . GLY A 1 116 ? -1.948 -9.524 4.051 1.00 83.12 116 GLY A C 1
ATOM 882 O O . GLY A 1 116 ? -1.410 -8.988 3.082 1.00 83.12 116 GLY A O 1
ATOM 883 N N . LEU A 1 117 ? -1.817 -10.827 4.319 1.00 84.44 117 LEU A N 1
ATOM 884 C CA . LEU A 1 117 ? -1.028 -11.749 3.501 1.00 84.44 117 LEU A CA 1
ATOM 885 C C . LEU A 1 117 ? -1.598 -11.869 2.082 1.00 84.44 117 LEU A C 1
ATOM 887 O O . LEU A 1 117 ? -0.858 -11.707 1.117 1.00 84.44 117 LEU A O 1
ATOM 891 N N . LEU A 1 118 ? -2.913 -12.069 1.952 1.00 84.81 118 LEU A N 1
ATOM 892 C CA . LEU A 1 118 ? -3.604 -12.121 0.659 1.00 84.81 118 LEU A CA 1
ATOM 893 C C . LEU A 1 118 ? -3.358 -10.847 -0.155 1.00 84.81 118 LEU A C 1
ATOM 895 O O . LEU A 1 118 ? -2.947 -10.922 -1.312 1.00 84.81 118 LEU A O 1
ATOM 899 N N . VAL A 1 119 ? -3.555 -9.672 0.450 1.00 82.94 119 VAL A N 1
ATOM 900 C CA . VAL A 1 119 ? -3.330 -8.382 -0.220 1.00 82.94 119 VAL A CA 1
ATOM 901 C C . VAL A 1 119 ? -1.871 -8.231 -0.651 1.00 82.94 119 VAL A C 1
ATOM 903 O O . VAL A 1 119 ? -1.621 -7.788 -1.771 1.00 82.94 119 VAL A O 1
ATOM 906 N N . ALA A 1 120 ? -0.909 -8.630 0.185 1.00 79.69 120 ALA A N 1
ATOM 907 C CA . ALA A 1 120 ? 0.507 -8.593 -0.169 1.00 79.69 120 ALA A CA 1
ATOM 908 C C . ALA A 1 120 ? 0.833 -9.526 -1.349 1.00 79.69 120 ALA A C 1
ATOM 910 O O . ALA A 1 120 ? 1.548 -9.120 -2.265 1.00 79.69 120 ALA A O 1
ATOM 911 N N . SER A 1 121 ? 0.272 -10.738 -1.373 1.00 82.19 121 SER A N 1
ATOM 912 C CA . SER A 1 121 ? 0.441 -11.691 -2.475 1.00 82.19 121 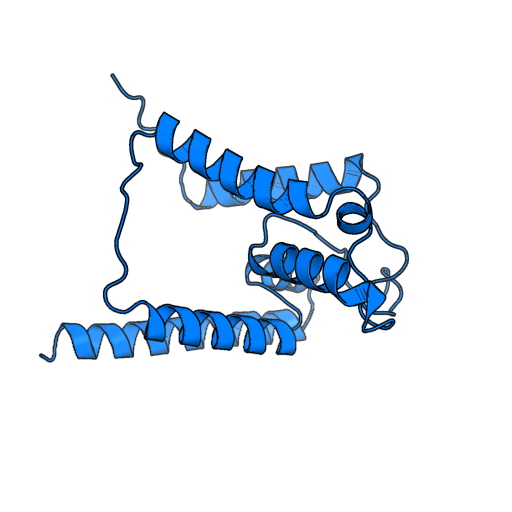SER A CA 1
ATOM 913 C C . SER A 1 121 ? -0.159 -11.171 -3.784 1.00 82.19 121 SER A C 1
ATOM 915 O O . SER A 1 121 ? 0.520 -11.175 -4.809 1.00 82.19 121 SER A O 1
ATOM 917 N N . PHE A 1 122 ? -1.387 -10.646 -3.770 1.00 79.50 122 PHE A N 1
ATOM 918 C CA . PHE A 1 122 ? -2.012 -10.079 -4.973 1.00 79.50 122 PHE A CA 1
ATOM 919 C C . PHE A 1 122 ? -1.312 -8.805 -5.460 1.00 79.50 122 PHE A C 1
ATOM 921 O O . PHE A 1 122 ? -1.134 -8.618 -6.664 1.00 79.50 122 PHE A O 1
ATOM 928 N N . ALA A 1 123 ? -0.845 -7.952 -4.546 1.00 75.06 123 ALA A N 1
ATOM 929 C CA . ALA A 1 123 ? -0.041 -6.785 -4.899 1.00 75.06 123 ALA A CA 1
ATOM 930 C C . ALA A 1 123 ? 1.332 -7.181 -5.473 1.00 75.06 123 ALA A C 1
ATOM 932 O O . ALA A 1 123 ? 1.881 -6.471 -6.321 1.00 75.06 123 ALA A O 1
ATOM 933 N N . ALA A 1 124 ? 1.888 -8.324 -5.054 1.00 73.50 124 ALA A N 1
ATOM 934 C CA . ALA A 1 124 ? 3.101 -8.879 -5.643 1.00 73.50 124 ALA A CA 1
ATOM 935 C C . ALA A 1 124 ? 2.861 -9.365 -7.076 1.00 73.50 124 ALA A C 1
ATOM 937 O O . ALA A 1 124 ? 3.652 -9.011 -7.946 1.00 73.50 124 ALA A O 1
ATOM 938 N N . ILE A 1 125 ? 1.749 -10.067 -7.331 1.00 72.88 125 ILE A N 1
ATOM 939 C CA . ILE A 1 125 ? 1.350 -10.533 -8.673 1.00 72.88 125 ILE A CA 1
ATOM 940 C C . ILE A 1 125 ? 1.135 -9.353 -9.629 1.00 72.88 125 ILE A C 1
ATOM 942 O O . ILE A 1 125 ? 1.642 -9.358 -10.746 1.00 72.88 125 ILE A O 1
ATOM 946 N N . LEU A 1 126 ? 0.432 -8.309 -9.183 1.00 69.25 126 LEU A N 1
ATOM 947 C CA . LEU A 1 126 ? 0.235 -7.084 -9.969 1.00 69.25 126 LEU A CA 1
ATOM 948 C C . LEU A 1 126 ? 1.517 -6.243 -10.096 1.00 69.25 126 LEU A C 1
ATOM 950 O O . LEU A 1 126 ? 1.557 -5.272 -10.852 1.00 69.25 126 LEU A O 1
ATOM 954 N N . GLY A 1 127 ? 2.548 -6.541 -9.301 1.00 68.12 127 GLY A N 1
ATOM 955 C CA . GLY A 1 127 ? 3.767 -5.743 -9.191 1.00 68.12 127 GLY A CA 1
ATOM 956 C C . GLY A 1 127 ? 3.552 -4.351 -8.580 1.00 68.12 127 GLY A C 1
ATOM 957 O O . GLY A 1 127 ? 4.526 -3.648 -8.304 1.00 68.12 127 GLY A O 1
ATOM 958 N N . ALA A 1 128 ? 2.318 -3.927 -8.307 1.00 67.88 128 ALA A N 1
ATOM 959 C CA . ALA A 1 128 ? 1.980 -2.546 -7.985 1.00 67.88 128 ALA A CA 1
ATOM 960 C C . ALA A 1 128 ? 1.040 -2.408 -6.781 1.00 67.88 128 ALA A C 1
ATOM 962 O O . ALA A 1 128 ? 0.202 -3.256 -6.499 1.00 67.88 128 ALA A O 1
ATOM 963 N N . CYS A 1 129 ? 1.187 -1.283 -6.083 1.00 78.00 129 CYS A N 1
ATOM 964 C CA . CYS A 1 129 ? 0.278 -0.817 -5.041 1.00 78.00 129 CYS A CA 1
ATOM 965 C C . CYS A 1 129 ? -0.695 0.229 -5.613 1.00 78.00 129 CYS A C 1
ATOM 967 O O . CYS A 1 129 ? -0.431 0.726 -6.711 1.00 78.00 129 CYS A O 1
ATOM 969 N N . PRO A 1 130 ? -1.771 0.624 -4.903 1.00 76.06 130 PRO A N 1
ATOM 970 C CA . PRO A 1 130 ? -2.782 1.534 -5.453 1.00 76.06 130 PRO A CA 1
ATOM 971 C C . PRO A 1 130 ? -2.186 2.852 -5.966 1.00 76.06 130 PRO A C 1
ATOM 973 O O . PRO A 1 130 ? -2.595 3.362 -6.997 1.00 76.06 130 PRO A O 1
ATOM 976 N N . ILE A 1 131 ? -1.149 3.374 -5.311 1.00 75.38 131 ILE A N 1
ATOM 977 C CA . ILE A 1 131 ? -0.475 4.591 -5.777 1.00 75.38 131 ILE A CA 1
ATOM 978 C C . ILE A 1 131 ? 0.417 4.309 -6.996 1.00 75.38 131 ILE A C 1
ATOM 980 O O . ILE A 1 131 ? 0.349 5.037 -7.982 1.00 75.38 131 ILE A O 1
ATOM 984 N N . ARG A 1 132 ? 1.195 3.215 -6.992 1.00 75.62 132 ARG A N 1
ATOM 985 C CA . ARG A 1 132 ? 2.063 2.836 -8.127 1.00 75.62 132 ARG A CA 1
ATOM 986 C C . ARG A 1 132 ? 1.252 2.531 -9.388 1.00 75.62 132 ARG A C 1
ATOM 988 O O . ARG A 1 132 ? 1.707 2.849 -10.481 1.00 75.62 132 ARG A O 1
ATOM 995 N N . ILE A 1 133 ? 0.070 1.930 -9.256 1.00 78.44 133 ILE A N 1
ATOM 996 C CA . ILE A 1 133 ? -0.765 1.597 -10.413 1.00 78.44 133 ILE A CA 1
ATOM 997 C C . ILE A 1 133 ? -1.421 2.842 -11.017 1.00 78.44 133 ILE A C 1
ATOM 999 O O . ILE A 1 133 ? -1.432 2.980 -12.234 1.00 78.44 133 ILE A O 1
ATOM 1003 N N . VAL A 1 134 ? -1.852 3.798 -10.187 1.00 78.94 134 VAL A N 1
ATOM 1004 C CA . VAL A 1 134 ? -2.343 5.108 -10.652 1.00 78.94 134 VAL A CA 1
ATOM 1005 C C . VAL A 1 134 ? -1.240 5.879 -11.371 1.00 78.94 134 VAL A C 1
ATOM 1007 O O . VAL A 1 134 ? -1.477 6.447 -12.433 1.00 78.94 134 VAL A O 1
ATOM 1010 N N . LEU A 1 135 ? -0.016 5.842 -10.844 1.00 74.62 135 LEU A N 1
ATOM 1011 C CA . LEU A 1 135 ? 1.137 6.448 -11.504 1.00 74.62 135 LEU A CA 1
ATOM 1012 C C . LEU A 1 135 ? 1.430 5.773 -12.848 1.00 74.62 135 LEU A C 1
ATOM 1014 O O . LEU A 1 135 ? 1.565 6.478 -13.837 1.00 74.62 135 LEU A O 1
ATOM 1018 N N . ARG A 1 136 ? 1.435 4.433 -12.937 1.00 74.44 136 ARG A N 1
ATOM 1019 C CA . ARG A 1 136 ? 1.576 3.723 -14.228 1.00 74.44 136 ARG A CA 1
ATOM 1020 C C . ARG A 1 136 ? 0.476 4.102 -15.225 1.00 74.44 136 ARG A C 1
ATOM 1022 O O . ARG A 1 136 ? 0.771 4.279 -16.403 1.00 74.44 136 ARG A O 1
ATOM 1029 N N . ALA A 1 137 ? -0.758 4.287 -14.762 1.00 75.81 137 ALA A N 1
ATOM 1030 C CA . ALA A 1 137 ? -1.857 4.731 -15.617 1.00 75.81 137 ALA A CA 1
ATOM 1031 C C . ALA A 1 137 ? -1.672 6.170 -16.128 1.00 75.81 137 ALA A C 1
ATOM 1033 O O . ALA A 1 137 ? -2.050 6.458 -17.260 1.00 75.81 137 ALA A O 1
ATOM 1034 N N . ALA A 1 138 ? -1.025 7.057 -15.361 1.00 75.38 138 ALA A N 1
ATOM 1035 C CA . ALA A 1 138 ? -0.663 8.399 -15.833 1.00 75.38 138 ALA A CA 1
ATOM 1036 C C . ALA A 1 138 ? 0.320 8.370 -17.020 1.00 75.38 138 ALA A C 1
ATOM 1038 O O . ALA A 1 138 ? 0.335 9.295 -17.827 1.00 75.38 138 ALA A O 1
ATOM 1039 N N . TYR A 1 139 ? 1.092 7.289 -17.166 1.00 69.56 139 TYR A N 1
ATOM 1040 C CA . TYR A 1 139 ? 1.964 7.041 -18.320 1.00 69.56 139 TYR A CA 1
ATOM 1041 C C . TYR A 1 139 ? 1.277 6.264 -19.448 1.00 69.56 139 TYR A C 1
ATOM 1043 O O . TYR A 1 139 ? 1.946 5.796 -20.365 1.00 69.56 139 TYR A O 1
ATOM 1051 N N . ILE A 1 140 ? -0.051 6.130 -19.387 1.00 76.25 140 ILE A N 1
ATOM 1052 C CA . ILE A 1 140 ? -0.871 5.475 -20.410 1.00 76.25 140 ILE A CA 1
ATOM 1053 C C . ILE A 1 140 ? -0.508 3.978 -20.566 1.00 76.25 140 ILE A C 1
ATOM 1055 O O . ILE A 1 140 ? -0.602 3.391 -21.642 1.00 76.25 140 ILE A O 1
ATOM 1059 N N . ASP A 1 141 ? -0.105 3.326 -19.471 1.00 77.50 141 ASP A N 1
ATOM 1060 C CA . ASP A 1 141 ? 0.116 1.877 -19.442 1.00 77.50 141 ASP A CA 1
ATOM 1061 C C . ASP A 1 141 ? -1.233 1.132 -19.424 1.00 77.50 141 ASP A C 1
ATOM 1063 O O . ASP A 1 141 ? -2.006 1.225 -18.466 1.00 77.50 141 ASP A O 1
ATOM 1067 N N . VAL A 1 142 ? -1.509 0.358 -20.477 1.00 80.06 142 VAL A N 1
ATOM 1068 C CA . VAL A 1 142 ? -2.758 -0.407 -20.648 1.00 80.06 142 VAL A CA 1
ATOM 1069 C C . VAL A 1 142 ? -2.992 -1.382 -19.490 1.00 80.06 142 VAL A C 1
ATOM 1071 O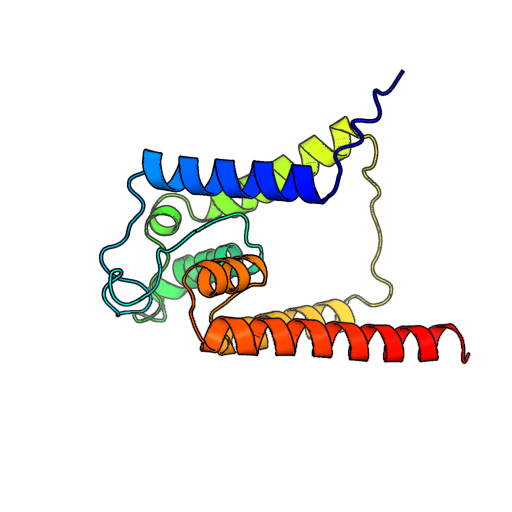 O . VAL A 1 142 ? -4.118 -1.525 -19.009 1.00 80.06 142 VAL A O 1
ATOM 1074 N N . ILE A 1 143 ? -1.929 -2.012 -18.983 1.00 80.31 143 ILE A N 1
ATOM 1075 C CA . ILE A 1 143 ? -2.010 -2.981 -17.880 1.00 80.31 143 ILE A CA 1
ATOM 1076 C C . ILE A 1 143 ? -2.421 -2.271 -16.586 1.00 80.31 143 ILE A C 1
ATOM 1078 O O . ILE A 1 143 ? -3.159 -2.823 -15.767 1.00 80.31 143 ILE A O 1
ATOM 1082 N N . ALA A 1 144 ? -1.994 -1.019 -16.414 1.00 79.00 144 ALA A N 1
ATOM 1083 C CA . ALA A 1 144 ? -2.356 -0.220 -15.255 1.00 79.00 144 ALA A CA 1
ATOM 1084 C C . ALA A 1 144 ? -3.839 0.167 -15.260 1.00 79.00 144 ALA A C 1
ATOM 1086 O O . ALA A 1 144 ? -4.475 0.107 -14.209 1.00 79.00 144 ALA A O 1
ATOM 1087 N N . PHE A 1 145 ? -4.417 0.484 -16.422 1.00 84.38 145 PHE A N 1
ATOM 1088 C CA . PHE A 1 145 ? -5.857 0.741 -16.527 1.00 84.38 145 PHE A CA 1
ATOM 1089 C C . PHE A 1 145 ? -6.691 -0.488 -16.164 1.00 84.38 145 PHE A C 1
ATOM 1091 O O . PHE A 1 145 ? -7.635 -0.374 -15.380 1.00 84.38 145 PHE A O 1
ATOM 1098 N N . VAL A 1 146 ? -6.311 -1.668 -16.666 1.00 87.00 146 VAL A N 1
ATOM 1099 C CA . VAL A 1 146 ? -6.987 -2.930 -16.322 1.00 87.00 146 VAL A CA 1
ATOM 1100 C C . VAL A 1 146 ? -6.878 -3.208 -14.823 1.00 87.00 146 VAL A C 1
ATOM 1102 O O . VAL A 1 146 ? -7.871 -3.553 -14.184 1.00 87.00 146 VAL A O 1
ATOM 1105 N N . GLY A 1 147 ? -5.699 -3.007 -14.232 1.00 84.94 147 GLY A N 1
ATOM 1106 C CA . GLY A 1 147 ? -5.510 -3.216 -12.799 1.00 84.94 147 GLY A CA 1
ATOM 1107 C C . GLY A 1 147 ? -6.267 -2.211 -11.922 1.00 84.94 147 GLY A C 1
ATOM 1108 O O . GLY A 1 147 ? -6.798 -2.604 -10.885 1.00 84.94 147 GLY A O 1
ATOM 1109 N N . ILE A 1 148 ? -6.392 -0.944 -12.337 1.00 86.88 148 ILE A N 1
ATOM 1110 C CA . ILE A 1 148 ? -7.244 0.043 -11.650 1.00 86.88 148 ILE A CA 1
ATOM 1111 C C . ILE A 1 148 ? -8.710 -0.377 -11.728 1.00 86.88 148 ILE A C 1
ATOM 1113 O O . ILE A 1 148 ? -9.390 -0.380 -10.703 1.00 86.88 148 ILE A O 1
ATOM 1117 N N . ALA A 1 149 ? -9.191 -0.774 -12.909 1.00 89.31 149 ALA A N 1
ATOM 1118 C CA . ALA A 1 149 ? -10.560 -1.249 -13.073 1.00 89.31 149 ALA A CA 1
ATOM 1119 C C . ALA A 1 149 ? -10.829 -2.462 -12.169 1.00 89.31 149 ALA A C 1
ATOM 1121 O O . ALA A 1 149 ? -11.791 -2.456 -11.403 1.00 89.31 149 ALA A O 1
ATOM 1122 N N . ALA A 1 150 ? -9.935 -3.454 -12.171 1.00 88.12 150 ALA A N 1
ATOM 1123 C CA . ALA A 1 150 ? -10.032 -4.628 -11.308 1.00 88.12 150 ALA A CA 1
ATOM 1124 C C . ALA A 1 150 ? -10.035 -4.265 -9.811 1.00 88.12 150 ALA A C 1
ATOM 1126 O O . ALA A 1 150 ? -10.832 -4.821 -9.055 1.00 88.12 150 ALA A O 1
ATOM 1127 N N . MET A 1 151 ? -9.205 -3.307 -9.377 1.00 86.88 151 MET A N 1
ATOM 1128 C CA . MET A 1 151 ? -9.220 -2.812 -7.994 1.00 86.88 151 MET A CA 1
ATOM 1129 C C . MET A 1 151 ? -10.550 -2.143 -7.634 1.00 86.88 151 MET A C 1
ATOM 1131 O O . MET A 1 151 ? -11.075 -2.395 -6.550 1.00 86.88 151 MET A O 1
ATOM 1135 N N . ILE A 1 152 ? -11.107 -1.317 -8.525 1.00 90.06 152 ILE A N 1
ATOM 1136 C CA . ILE A 1 152 ? -12.391 -0.638 -8.302 1.00 90.06 152 ILE A CA 1
ATOM 1137 C C . ILE A 1 152 ? -13.521 -1.667 -8.198 1.00 90.06 152 ILE A C 1
ATOM 1139 O O . ILE A 1 152 ? -14.265 -1.653 -7.219 1.00 90.06 152 ILE A O 1
ATOM 1143 N N . PHE A 1 153 ? -13.619 -2.598 -9.151 1.00 92.44 153 PHE A N 1
ATOM 1144 C CA . PHE A 1 153 ? -14.629 -3.659 -9.118 1.00 92.44 153 PHE A CA 1
ATOM 1145 C C . PHE A 1 153 ? -14.491 -4.541 -7.876 1.00 92.44 153 PHE A C 1
ATOM 1147 O O . PHE A 1 153 ? -15.483 -4.801 -7.197 1.00 92.44 153 PHE A O 1
ATOM 1154 N N . GLY A 1 154 ? -13.268 -4.954 -7.536 1.00 88.25 154 GLY A N 1
ATOM 1155 C CA . GLY A 1 154 ? -13.001 -5.740 -6.334 1.00 88.25 154 GLY A CA 1
ATOM 1156 C C . GLY A 1 154 ? -13.420 -5.012 -5.055 1.00 88.25 154 GLY A C 1
ATOM 1157 O O . GLY A 1 154 ? -14.057 -5.616 -4.193 1.00 88.25 154 GLY A O 1
ATOM 1158 N N . ALA A 1 155 ? -13.130 -3.711 -4.949 1.00 87.81 155 ALA A N 1
ATOM 1159 C CA . ALA A 1 155 ? -13.533 -2.894 -3.808 1.00 87.81 155 ALA A CA 1
ATOM 1160 C C . ALA A 1 155 ? -15.058 -2.770 -3.693 1.00 87.81 155 ALA A C 1
ATOM 1162 O O . ALA A 1 155 ? -15.583 -2.945 -2.596 1.00 87.81 155 ALA A O 1
ATOM 1163 N N . ILE A 1 156 ? -15.760 -2.536 -4.809 1.00 92.25 156 ILE A N 1
ATOM 1164 C CA . ILE A 1 156 ? -17.228 -2.433 -4.842 1.00 92.25 156 ILE A CA 1
ATOM 1165 C C . ILE A 1 156 ? -17.867 -3.755 -4.409 1.00 92.25 156 ILE A C 1
ATOM 1167 O O . ILE A 1 156 ? -18.699 -3.776 -3.503 1.00 92.25 156 ILE A O 1
ATOM 1171 N N . VAL A 1 157 ? -17.454 -4.875 -5.008 1.00 92.25 157 VAL A N 1
ATOM 1172 C CA . VAL A 1 157 ? -18.006 -6.200 -4.679 1.00 92.25 157 VAL A CA 1
ATOM 1173 C C . VAL A 1 157 ? -17.741 -6.549 -3.214 1.00 92.25 157 VAL A C 1
ATOM 1175 O O . VAL A 1 157 ? -18.639 -7.030 -2.521 1.00 92.25 157 VAL A O 1
ATOM 1178 N N . ALA A 1 158 ? -16.534 -6.269 -2.714 1.00 87.19 158 ALA A N 1
ATOM 1179 C CA . ALA A 1 158 ? -16.193 -6.499 -1.315 1.00 87.19 158 ALA A CA 1
ATOM 1180 C C . ALA A 1 158 ? -17.022 -5.621 -0.365 1.00 87.19 158 ALA A C 1
ATOM 1182 O O . ALA A 1 158 ? -17.511 -6.129 0.647 1.00 87.19 158 ALA A O 1
ATOM 1183 N N . SER A 1 159 ? -17.217 -4.334 -0.681 1.00 87.75 159 SER A N 1
ATOM 1184 C CA . SER A 1 159 ? -18.033 -3.440 0.146 1.00 87.75 159 SER A CA 1
ATOM 1185 C C . SER A 1 159 ? -19.498 -3.856 0.161 1.00 87.75 159 SER A C 1
ATOM 1187 O O . SER A 1 159 ? -20.089 -3.914 1.232 1.00 87.75 159 SER A O 1
ATOM 1189 N N . GLU A 1 160 ? -20.064 -4.225 -0.987 1.00 89.31 160 GLU A N 1
ATOM 1190 C CA . GLU A 1 160 ? -21.446 -4.704 -1.088 1.00 89.31 160 GLU A CA 1
ATOM 1191 C C . GLU A 1 160 ? -21.649 -5.998 -0.293 1.00 89.31 160 GLU A C 1
ATOM 1193 O O . GLU A 1 160 ? -22.607 -6.128 0.466 1.00 89.31 160 GLU A O 1
ATOM 1198 N N . LEU A 1 161 ? -20.719 -6.952 -0.396 1.00 88.62 161 LEU A N 1
ATOM 1199 C CA . LEU A 1 161 ? -20.796 -8.205 0.355 1.00 88.62 161 LEU A CA 1
ATOM 1200 C C . LEU A 1 161 ? -20.695 -7.975 1.871 1.00 88.62 161 LEU A C 1
ATOM 1202 O O . LEU A 1 161 ? -21.413 -8.614 2.643 1.00 88.62 161 LEU A O 1
ATOM 1206 N N . LEU A 1 162 ? -19.812 -7.071 2.304 1.00 85.62 162 LEU A N 1
ATOM 1207 C CA . LEU A 1 162 ? -19.667 -6.709 3.714 1.00 85.62 162 LEU A CA 1
ATOM 1208 C C . LEU A 1 162 ? -20.902 -5.975 4.241 1.00 85.62 162 LEU A C 1
ATOM 1210 O O . LEU A 1 162 ? -21.380 -6.313 5.321 1.00 85.62 162 LEU A O 1
ATOM 1214 N N . LEU A 1 163 ? -21.446 -5.024 3.480 1.00 86.69 163 LEU A N 1
ATOM 1215 C CA . LEU A 1 163 ? -22.659 -4.295 3.849 1.00 86.69 163 LEU A CA 1
ATOM 1216 C C . LEU A 1 163 ? -23.868 -5.229 3.928 1.00 86.69 163 LEU A C 1
ATOM 1218 O O . LEU A 1 163 ? -24.619 -5.158 4.895 1.00 86.69 163 LEU A O 1
ATOM 1222 N N . LYS A 1 164 ? -24.013 -6.173 2.990 1.00 86.69 164 LYS A N 1
ATOM 1223 C CA . LYS A 1 164 ? -25.067 -7.199 3.052 1.00 86.69 164 LYS A CA 1
ATOM 1224 C C . LYS A 1 164 ? -24.958 -8.083 4.292 1.00 86.69 164 LYS A C 1
ATOM 1226 O O . LYS A 1 164 ? -25.978 -8.412 4.880 1.00 86.69 164 LYS A O 1
ATOM 1231 N N . ARG A 1 165 ? -23.744 -8.442 4.719 1.00 80.75 165 ARG A N 1
ATOM 1232 C CA . ARG A 1 165 ? -23.531 -9.189 5.974 1.00 80.75 165 ARG A CA 1
ATOM 1233 C C . ARG A 1 165 ? -23.795 -8.350 7.222 1.00 80.75 165 ARG A C 1
ATOM 1235 O O . ARG A 1 165 ? -24.173 -8.911 8.239 1.00 80.75 165 ARG A O 1
ATOM 1242 N N . ALA A 1 166 ? -23.567 -7.040 7.156 1.00 77.69 166 ALA A N 1
ATOM 1243 C CA . ALA A 1 166 ? -23.775 -6.135 8.282 1.00 77.69 166 ALA A CA 1
ATOM 1244 C C . ALA A 1 166 ? -25.247 -5.728 8.469 1.00 77.69 166 ALA A C 1
ATOM 1246 O O . ALA A 1 166 ? -25.665 -5.527 9.602 1.00 77.69 166 ALA A O 1
ATOM 1247 N N . TRP A 1 167 ? -26.016 -5.595 7.381 1.00 71.19 167 TRP A N 1
ATOM 1248 C CA . TRP A 1 167 ? -27.441 -5.230 7.418 1.00 71.19 167 TRP A CA 1
ATOM 1249 C C . TRP A 1 167 ? -28.408 -6.414 7.326 1.00 71.19 167 TRP A C 1
ATOM 1251 O O . TRP A 1 167 ? -29.572 -6.260 7.675 1.00 71.19 167 TRP A O 1
ATOM 1261 N N . GLY A 1 168 ? -27.964 -7.566 6.823 1.00 56.06 168 GLY A N 1
ATOM 1262 C CA . GLY A 1 168 ? -28.780 -8.776 6.691 1.00 56.06 168 GLY A CA 1
ATOM 1263 C C . GLY A 1 168 ? -28.685 -9.738 7.880 1.00 56.06 168 GLY A C 1
ATOM 1264 O O . GLY A 1 168 ? -28.993 -10.915 7.701 1.00 56.06 168 GLY A O 1
ATOM 1265 N N . GLY A 1 169 ? -28.198 -9.269 9.034 1.00 46.94 169 GLY A N 1
ATOM 1266 C CA . GLY A 1 169 ? -28.100 -10.014 10.293 1.00 46.94 169 GLY A CA 1
ATOM 1267 C C . GLY A 1 169 ? -28.991 -9.415 11.366 1.00 46.94 169 GLY A C 1
ATOM 1268 O O . GLY A 1 169 ? -29.089 -8.168 11.403 1.00 46.94 169 GLY A O 1
#

Sequence (169 aa):
MAQKIRVKTWQAGLIVGFLAALAQSVYNLMPKSVEGVAAYKLAPVAYGFCMFCHVRDIVNTFMRNIFSFMTPAPISAIIPALTIVGLLLGAYISAISTKSFSVRKTVNPALAFVYGLLVASFAAILGACPIRIVLRAAYIDVIAFVGIAAMIFGAIVASELLLKRAWGG

Radius of gyration: 18.32 Å; chains: 1; bounding box: 50×42×41 Å

Secondary structure (DSSP, 8-state):
--------HHHHHHHHHHHHHHHHHHTT---SEETTEETTTS------S-HHHHHHHHHHHHHTTT-TT-PPPHHHHH-HHHHHHHHHHHHHHHHHHTT-------S-HHHHHHHHHHHHHHHHHTS--HHHHHHHHHTT-HHHHHHHHHHHHHHHHHHHHHHHHHH--